Protein AF-A0A1X7SV12-F1 (afdb_monomer)

Organism: Amphimedon queenslandica (NCBI:txid400682)

Radius of gyration: 19.47 Å; Cα contacts (8 Å, |Δi|>4): 128; chains: 1; bounding box: 38×28×56 Å

Nearest PDB structures (foldseek):
  2gbt-assembly2_C  TM=2.171E-01  e=9.026E+00  Homo sapiens

pLDDT: mean 75.57, std 12.04, range [48.62, 90.81]

Mean predicted aligned error: 11.46 Å

Structure (mmCIF, N/CA/C/O backbone):
data_AF-A0A1X7SV12-F1
#
_entry.id   AF-A0A1X7SV12-F1
#
loop_
_atom_site.group_PDB
_atom_site.id
_atom_site.type_symbol
_atom_site.label_atom_id
_atom_site.label_alt_id
_atom_site.label_comp_id
_atom_site.label_asym_id
_atom_site.label_entity_id
_atom_site.label_seq_id
_atom_site.pdbx_PDB_ins_code
_atom_site.Cartn_x
_atom_site.Cartn_y
_atom_site.Cartn_z
_atom_site.occupancy
_atom_site.B_iso_or_equiv
_atom_site.auth_seq_id
_atom_site.auth_comp_id
_atom_site.auth_asym_id
_atom_site.auth_atom_id
_atom_site.pdbx_PDB_model_num
ATOM 1 N N . MET A 1 1 ? -23.144 17.993 41.058 1.00 57.25 1 MET A N 1
ATOM 2 C CA . MET A 1 1 ? -22.902 17.543 39.668 1.00 57.25 1 MET A CA 1
ATOM 3 C C . MET A 1 1 ? -24.248 17.331 39.000 1.00 57.25 1 MET A C 1
ATOM 5 O O . MET A 1 1 ? -24.989 16.449 39.417 1.00 57.25 1 MET A O 1
ATOM 9 N N . THR A 1 2 ? -24.616 18.206 38.066 1.00 66.50 2 THR A N 1
ATOM 10 C CA . THR A 1 2 ? -25.939 18.210 37.420 1.00 66.50 2 THR A CA 1
ATOM 11 C C . THR A 1 2 ? -25.989 17.168 36.298 1.00 66.50 2 THR A C 1
ATOM 13 O O . THR A 1 2 ? -24.971 16.872 35.675 1.00 66.50 2 THR A O 1
ATOM 16 N N . SER A 1 3 ? -27.169 16.594 36.039 1.00 67.19 3 SER A N 1
ATOM 17 C CA . SER A 1 3 ? -27.399 15.565 35.003 1.00 67.19 3 SER A CA 1
ATOM 18 C C . SER A 1 3 ? -26.821 15.950 33.627 1.00 67.19 3 SER A C 1
ATOM 20 O O . SER A 1 3 ? -26.246 15.122 32.923 1.00 67.19 3 SER A O 1
ATOM 22 N N . PHE A 1 4 ? -26.859 17.246 33.307 1.00 66.62 4 PHE A N 1
ATOM 23 C CA . PHE A 1 4 ? -26.291 17.827 32.091 1.00 66.62 4 PHE A CA 1
ATOM 24 C C . PHE A 1 4 ? -24.790 17.562 31.915 1.00 66.62 4 PHE A C 1
ATOM 26 O O . PHE A 1 4 ? -24.347 17.236 30.817 1.00 66.62 4 PHE A O 1
ATOM 33 N N . GLN A 1 5 ? -24.001 17.640 32.991 1.00 66.19 5 GLN A N 1
ATOM 34 C CA . GLN A 1 5 ? -22.553 17.412 32.918 1.00 66.19 5 GLN A CA 1
ATOM 35 C C . GLN A 1 5 ? -22.221 15.958 32.556 1.00 66.19 5 GLN A C 1
ATOM 37 O O . GLN A 1 5 ? -21.263 15.708 31.830 1.00 66.19 5 GLN A O 1
ATOM 42 N N . ARG A 1 6 ? -23.037 14.997 33.011 1.00 67.31 6 ARG A N 1
ATOM 43 C CA . ARG A 1 6 ? -22.870 13.575 32.669 1.00 67.31 6 ARG A CA 1
ATOM 44 C C . ARG A 1 6 ? -23.163 13.315 31.195 1.00 67.31 6 ARG A C 1
ATOM 46 O O . ARG A 1 6 ? -22.450 12.546 30.564 1.00 67.31 6 ARG A O 1
ATOM 53 N N . MET A 1 7 ? -24.168 13.989 30.642 1.00 71.38 7 MET A N 1
ATOM 54 C CA . MET A 1 7 ? -24.547 13.838 29.237 1.00 71.38 7 MET A CA 1
ATOM 55 C C . MET A 1 7 ? -23.461 14.372 28.290 1.00 71.38 7 MET A C 1
ATOM 57 O O . MET A 1 7 ? -23.112 13.713 27.314 1.00 71.38 7 MET A O 1
ATOM 61 N N . VAL A 1 8 ? -22.865 15.521 28.628 1.00 67.44 8 VAL A N 1
ATOM 62 C CA . VAL A 1 8 ? -21.766 16.121 27.851 1.00 67.44 8 VAL A CA 1
ATOM 63 C C . VAL A 1 8 ? -20.506 15.252 27.890 1.00 67.44 8 VAL A C 1
ATOM 65 O O . VAL A 1 8 ? -19.860 15.073 26.862 1.00 67.44 8 VAL A O 1
ATOM 68 N N . LEU A 1 9 ? -20.182 14.658 29.044 1.00 66.19 9 LEU A N 1
ATOM 69 C CA . LEU A 1 9 ? -19.036 13.751 29.178 1.00 66.19 9 LEU A CA 1
ATOM 70 C C . LEU A 1 9 ? -19.181 12.490 28.318 1.00 66.19 9 LEU A C 1
ATOM 72 O O . LEU A 1 9 ? -18.217 12.075 27.679 1.00 66.19 9 LEU A O 1
ATOM 76 N N . VAL A 1 10 ? -20.381 11.906 28.263 1.00 68.88 10 VAL A N 1
ATOM 77 C CA . VAL A 1 10 ? -20.648 10.722 27.431 1.00 68.88 10 VAL A CA 1
ATOM 78 C C . VAL A 1 10 ? -20.535 11.062 25.944 1.00 68.88 10 VAL A C 1
ATOM 80 O O . VAL A 1 10 ? -19.898 10.322 25.199 1.00 68.88 10 VAL A O 1
ATOM 83 N N . ALA A 1 11 ? -21.085 12.202 25.515 1.00 64.31 11 ALA A N 1
ATOM 84 C CA . ALA A 1 11 ? -20.969 12.647 24.128 1.00 64.31 11 ALA A CA 1
ATOM 85 C C . ALA A 1 11 ? -19.505 12.910 23.730 1.00 64.31 11 ALA A C 1
ATOM 87 O O . ALA A 1 11 ? -19.056 12.426 22.694 1.00 64.31 11 ALA A O 1
ATOM 88 N N . ALA A 1 12 ? -18.735 13.609 24.570 1.00 62.06 12 ALA A N 1
ATOM 89 C CA . ALA A 1 12 ? -17.323 13.890 24.308 1.00 62.06 12 ALA A CA 1
ATOM 90 C C . ALA A 1 12 ? -16.467 12.611 24.225 1.00 62.06 12 ALA A C 1
ATOM 92 O O . ALA A 1 12 ? -15.604 12.505 23.355 1.00 62.06 12 ALA A O 1
ATOM 93 N N . ALA A 1 13 ? -16.733 11.621 25.085 1.00 61.97 13 ALA A N 1
ATOM 94 C CA . ALA A 1 13 ? -16.046 10.332 25.043 1.00 61.97 13 ALA A CA 1
ATOM 95 C C . ALA A 1 13 ? -16.339 9.561 23.744 1.00 61.97 13 ALA A C 1
ATOM 97 O O . ALA A 1 13 ? -15.423 9.006 23.143 1.00 61.97 13 ALA A O 1
ATOM 98 N N . LEU A 1 14 ? -17.590 9.570 23.274 1.00 60.34 14 LEU A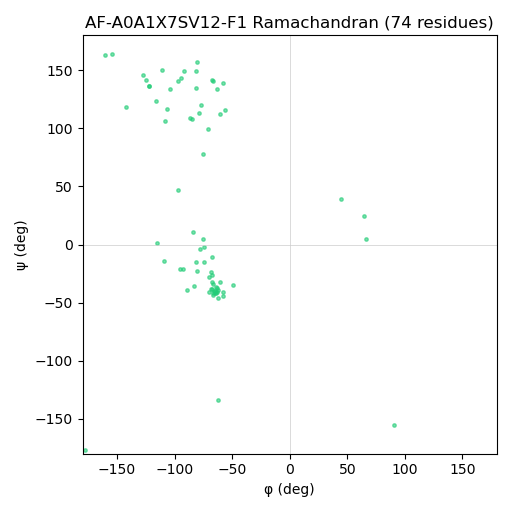 N 1
ATOM 99 C CA . LEU A 1 14 ? -17.976 8.911 22.022 1.00 60.34 14 LEU A CA 1
ATOM 100 C C . LEU A 1 14 ? -17.301 9.553 20.801 1.00 60.34 14 LEU A C 1
ATOM 102 O O . LEU A 1 14 ? -16.795 8.829 19.946 1.00 60.34 14 LEU A O 1
ATOM 106 N N . PHE A 1 15 ? -17.220 10.887 20.751 1.00 58.34 15 PHE A N 1
ATOM 107 C CA . PHE A 1 15 ? -16.552 11.597 19.654 1.00 58.34 15 PHE A CA 1
ATOM 108 C C . PHE A 1 15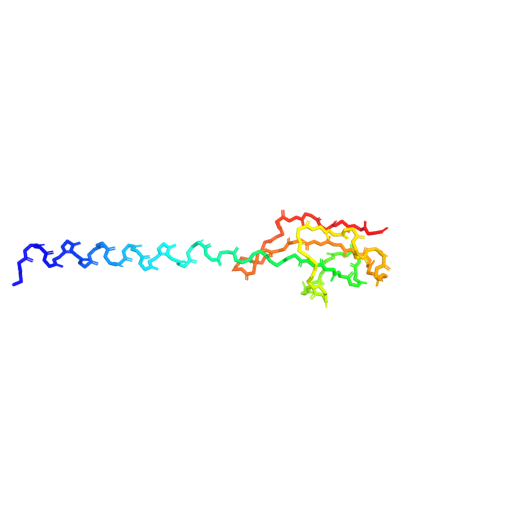 ? -15.045 11.317 19.585 1.00 58.34 15 PHE A C 1
ATOM 110 O O . PHE A 1 15 ? -14.516 11.117 18.490 1.00 58.34 15 PHE A O 1
ATOM 117 N N . MET A 1 16 ? -14.360 11.252 20.734 1.00 57.28 16 MET A N 1
ATOM 118 C CA . MET A 1 16 ? -12.934 10.902 20.763 1.00 57.28 16 MET A CA 1
ATOM 119 C C . MET A 1 16 ? -12.677 9.484 20.240 1.00 57.28 16 MET A C 1
ATOM 121 O O . MET A 1 16 ? -11.707 9.266 19.524 1.00 57.28 16 MET A O 1
ATOM 125 N N . ILE A 1 17 ? -13.560 8.525 20.536 1.00 56.59 17 ILE A N 1
ATOM 126 C CA . ILE A 1 17 ? -13.393 7.139 20.074 1.00 56.59 17 ILE A CA 1
ATOM 127 C C . ILE A 1 17 ? -13.618 7.036 18.560 1.00 56.59 17 ILE A C 1
ATOM 129 O O . ILE A 1 17 ? -12.862 6.354 17.875 1.00 56.59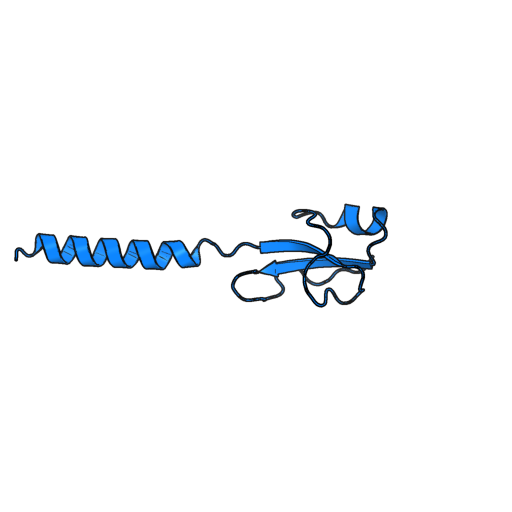 17 ILE A O 1
ATOM 133 N N . THR A 1 18 ? -14.618 7.735 18.014 1.00 52.88 18 THR A N 1
ATOM 134 C CA . THR A 1 18 ? -14.916 7.676 16.573 1.00 52.88 18 THR A CA 1
ATOM 135 C C . THR A 1 18 ? -13.866 8.359 15.702 1.00 52.88 18 THR A C 1
ATOM 137 O O . THR A 1 18 ? -13.678 7.949 14.560 1.00 52.88 18 THR A O 1
ATOM 140 N N . ALA A 1 19 ? -13.156 9.363 16.228 1.00 52.28 19 ALA A N 1
ATOM 141 C CA . ALA A 1 19 ? -12.102 10.051 15.483 1.00 52.28 19 ALA A CA 1
ATOM 142 C C . ALA A 1 19 ? -10.936 9.112 15.130 1.00 52.28 19 ALA A C 1
ATOM 144 O O . ALA A 1 19 ? -10.412 9.179 14.026 1.00 52.28 19 ALA A O 1
ATOM 145 N N . HIS A 1 20 ? -10.586 8.180 16.021 1.00 50.53 20 HIS A N 1
ATOM 146 C CA . HIS A 1 20 ? -9.509 7.215 15.778 1.00 50.53 20 HIS A CA 1
ATOM 147 C C . HIS A 1 20 ? -9.871 6.103 14.785 1.00 50.53 20 HIS A C 1
ATOM 149 O O . HIS A 1 20 ? -8.982 5.407 14.312 1.00 50.53 20 HIS A O 1
ATOM 155 N N . VAL A 1 21 ? -11.157 5.914 14.473 1.00 50.16 21 VAL A N 1
ATOM 156 C CA . VAL A 1 21 ? -11.614 4.873 13.533 1.00 50.16 21 VAL A CA 1
ATOM 157 C C . VAL A 1 21 ? -11.733 5.416 12.105 1.00 50.16 21 VAL A C 1
ATOM 159 O O . VAL A 1 21 ? -11.698 4.647 11.151 1.00 50.16 21 VAL A O 1
ATOM 162 N N . ALA A 1 22 ? -11.859 6.736 11.940 1.00 50.19 22 ALA A N 1
ATOM 163 C CA . ALA A 1 22 ? -11.961 7.368 10.625 1.00 50.19 22 ALA A CA 1
ATOM 164 C C . ALA A 1 22 ? -10.601 7.563 9.929 1.00 50.19 22 ALA A C 1
ATOM 166 O O . ALA A 1 22 ? -10.573 7.787 8.722 1.00 50.19 22 ALA A O 1
ATOM 167 N N . ASP A 1 23 ? -9.496 7.449 10.666 1.00 48.62 23 ASP A N 1
ATOM 168 C CA . ASP A 1 23 ? -8.134 7.653 10.162 1.00 48.62 23 ASP A CA 1
ATOM 169 C C . ASP A 1 23 ? -7.466 6.317 9.796 1.00 48.62 23 ASP A C 1
ATOM 171 O O . ASP A 1 23 ? -6.345 5.997 10.184 1.00 48.62 23 ASP A O 1
ATOM 175 N N . ALA A 1 24 ? -8.200 5.472 9.073 1.00 55.97 24 ALA A N 1
ATOM 176 C CA . ALA A 1 24 ? -7.605 4.340 8.381 1.00 55.97 24 ALA A CA 1
ATOM 177 C C . ALA A 1 24 ? -6.878 4.885 7.141 1.00 55.97 24 ALA A C 1
ATOM 179 O O . ALA A 1 24 ? -7.414 4.871 6.031 1.00 55.97 24 ALA A O 1
ATOM 180 N N . GLU A 1 25 ? -5.686 5.454 7.342 1.00 70.50 25 GLU A N 1
ATOM 181 C CA . GLU A 1 25 ? -4.830 5.899 6.242 1.00 70.50 25 GLU A CA 1
ATOM 182 C C . GLU A 1 25 ? -4.492 4.686 5.369 1.00 70.50 25 GLU A C 1
ATOM 184 O O . GLU A 1 25 ? -3.820 3.748 5.795 1.00 70.50 25 GLU A O 1
ATOM 189 N N . VAL A 1 26 ? -5.012 4.670 4.143 1.00 79.25 26 VAL A N 1
ATOM 190 C CA . VAL A 1 26 ? -4.670 3.648 3.155 1.00 79.25 26 VAL A CA 1
ATOM 191 C C . VAL A 1 26 ? -3.413 4.106 2.429 1.00 79.25 26 VAL A C 1
ATOM 193 O O . VAL A 1 26 ? -3.451 5.026 1.612 1.00 79.25 26 VAL A O 1
ATOM 196 N N . GLU A 1 27 ? -2.300 3.432 2.691 1.00 83.62 27 GLU A N 1
ATOM 197 C CA . GLU A 1 27 ? -1.057 3.617 1.957 1.00 83.62 27 GLU A CA 1
ATOM 198 C C . GLU A 1 27 ? -1.062 2.762 0.689 1.00 83.62 27 GLU A C 1
ATOM 200 O O . GLU A 1 27 ? -0.931 1.533 0.712 1.00 83.62 27 GLU A O 1
ATOM 205 N N . CYS A 1 28 ? -1.204 3.437 -0.447 1.00 85.06 28 CYS A N 1
ATOM 206 C CA . CYS A 1 28 ? -0.989 2.859 -1.764 1.00 85.06 28 CYS A CA 1
ATOM 207 C C . CYS A 1 28 ? 0.420 3.179 -2.260 1.00 85.06 28 CYS A C 1
ATOM 209 O O . CYS A 1 28 ? 0.925 4.290 -2.084 1.00 85.06 28 CYS A O 1
ATOM 211 N N . GLY A 1 29 ? 1.055 2.212 -2.918 1.00 89.88 29 GLY A N 1
ATOM 212 C CA .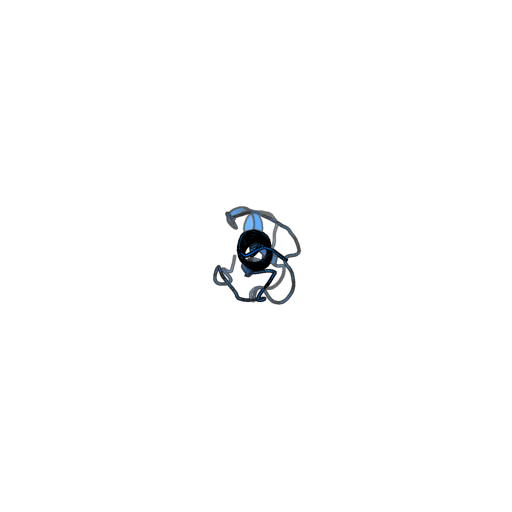 GLY A 1 29 ? 2.345 2.476 -3.530 1.00 89.88 29 GLY A CA 1
ATOM 213 C C . GLY A 1 29 ? 2.959 1.319 -4.300 1.00 89.88 29 GLY A C 1
ATOM 214 O O . GLY A 1 29 ? 2.371 0.250 -4.481 1.00 89.88 29 GLY A O 1
ATOM 215 N N . CYS A 1 30 ? 4.165 1.580 -4.790 1.00 90.38 30 CYS A N 1
ATOM 216 C CA . CYS A 1 30 ? 4.950 0.675 -5.607 1.00 90.38 30 CYS A CA 1
ATOM 217 C C . CYS A 1 30 ? 5.925 -0.148 -4.766 1.00 90.38 30 CYS A C 1
ATOM 219 O O . CYS A 1 30 ? 6.558 0.357 -3.836 1.00 90.38 30 CYS A O 1
ATOM 221 N N . PHE A 1 31 ? 6.113 -1.401 -5.167 1.00 88.94 31 PHE A N 1
ATOM 222 C CA . PHE A 1 31 ? 7.004 -2.353 -4.518 1.00 88.94 31 PHE A CA 1
ATOM 223 C C . PHE A 1 31 ? 8.042 -2.865 -5.521 1.00 88.94 31 PHE A C 1
ATOM 225 O O . PHE A 1 31 ? 7.702 -3.231 -6.651 1.00 88.94 31 PHE A O 1
ATOM 232 N N . ARG A 1 32 ? 9.322 -2.959 -5.126 1.00 88.94 32 ARG A N 1
ATOM 233 C CA . ARG A 1 32 ? 10.338 -3.642 -5.956 1.00 88.94 32 ARG A CA 1
ATOM 234 C C . ARG A 1 32 ? 10.225 -5.158 -5.939 1.00 88.94 32 ARG A C 1
ATOM 236 O O . ARG A 1 32 ? 11.000 -5.822 -6.615 1.00 88.94 32 ARG A O 1
ATOM 243 N N . ASN A 1 33 ? 9.300 -5.725 -5.174 1.00 86.25 33 ASN A N 1
ATOM 244 C CA . ASN A 1 33 ? 9.022 -7.154 -5.192 1.00 86.25 33 ASN A CA 1
ATOM 245 C C . ASN A 1 33 ? 7.641 -7.419 -5.801 1.00 86.25 33 ASN A C 1
ATOM 247 O O . ASN A 1 33 ? 6.727 -6.615 -5.661 1.00 86.25 33 ASN A O 1
ATOM 251 N N . GLY A 1 34 ? 7.475 -8.576 -6.441 1.00 84.50 34 GLY A N 1
ATOM 252 C CA . GLY A 1 34 ? 6.198 -8.982 -7.040 1.00 84.50 34 GLY A CA 1
ATOM 253 C C . GLY A 1 34 ? 5.136 -9.443 -6.034 1.00 84.50 34 GLY A C 1
ATOM 254 O O . GLY A 1 34 ? 4.105 -9.966 -6.439 1.00 84.50 34 GLY A O 1
ATOM 255 N N . ARG A 1 35 ? 5.408 -9.342 -4.725 1.00 85.06 35 ARG A N 1
ATOM 256 C CA . ARG A 1 35 ? 4.549 -9.865 -3.647 1.00 85.06 35 ARG A CA 1
ATOM 257 C C . ARG A 1 35 ? 3.968 -8.766 -2.755 1.00 85.06 35 ARG A C 1
ATOM 259 O O . ARG A 1 35 ? 3.290 -9.090 -1.786 1.00 85.06 35 ARG A O 1
ATOM 266 N N . CYS A 1 36 ? 4.270 -7.501 -3.050 1.00 84.12 36 CYS A N 1
ATOM 267 C CA . CYS A 1 36 ? 3.960 -6.337 -2.221 1.00 84.12 36 CYS A CA 1
ATOM 268 C C . CYS A 1 36 ? 4.279 -6.566 -0.734 1.00 84.12 36 CYS A C 1
ATOM 270 O O . CYS A 1 36 ? 3.521 -6.201 0.165 1.00 84.12 36 CYS A O 1
ATOM 272 N N . ALA A 1 37 ? 5.398 -7.248 -0.479 1.00 80.44 37 ALA A N 1
ATOM 273 C CA . ALA A 1 37 ? 5.870 -7.527 0.865 1.00 80.44 37 ALA A CA 1
ATOM 274 C C . ALA A 1 37 ? 6.615 -6.302 1.410 1.00 80.44 37 ALA A C 1
ATOM 276 O O . ALA A 1 37 ? 7.472 -5.751 0.720 1.00 80.44 37 ALA A O 1
ATOM 277 N N . GLY A 1 38 ? 6.324 -5.922 2.654 1.00 78.19 38 GLY A N 1
ATOM 278 C CA . GLY A 1 38 ? 6.918 -4.752 3.305 1.00 78.19 38 GLY A CA 1
ATOM 279 C C . GLY A 1 38 ? 6.114 -3.468 3.098 1.00 78.19 38 GLY A C 1
ATOM 280 O O . GLY A 1 38 ? 4.898 -3.528 2.903 1.00 78.19 38 GLY A O 1
ATOM 281 N N . LEU A 1 39 ? 6.810 -2.333 3.192 1.00 79.31 39 LEU A N 1
ATOM 282 C CA . LEU A 1 39 ? 6.278 -0.988 2.963 1.00 79.31 39 LEU A CA 1
ATOM 283 C C . LEU A 1 39 ? 6.469 -0.582 1.492 1.00 79.31 39 LEU A C 1
ATOM 285 O O . LEU A 1 39 ? 7.437 -1.033 0.868 1.00 79.31 39 LEU A O 1
ATOM 289 N N . PRO A 1 40 ? 5.577 0.251 0.933 1.00 81.25 40 PRO A N 1
ATOM 290 C CA . PRO A 1 40 ? 5.755 0.785 -0.408 1.00 81.25 40 PRO A CA 1
ATOM 291 C C . PRO A 1 40 ? 7.007 1.668 -0.467 1.00 81.25 40 PRO A C 1
ATOM 293 O O . PRO A 1 40 ? 7.232 2.527 0.380 1.00 81.25 40 PRO A O 1
ATOM 296 N N . GLU A 1 41 ? 7.826 1.475 -1.495 1.00 86.75 41 GLU A N 1
ATOM 297 C CA . GLU A 1 41 ? 9.022 2.298 -1.719 1.00 86.75 41 GLU A CA 1
ATOM 298 C C . GLU A 1 41 ? 8.688 3.634 -2.377 1.00 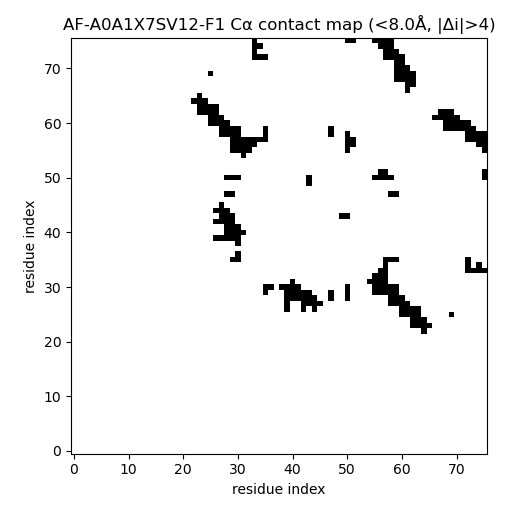86.75 41 GLU A C 1
ATOM 300 O O . GLU A 1 41 ? 9.462 4.589 -2.302 1.00 86.75 41 GLU A O 1
ATOM 305 N N . HIS A 1 42 ? 7.545 3.693 -3.058 1.00 85.25 42 HIS A N 1
ATOM 306 C CA . HIS A 1 42 ? 7.085 4.898 -3.717 1.00 85.25 42 HIS A CA 1
ATOM 307 C C . HIS A 1 42 ? 5.575 5.036 -3.580 1.00 85.25 42 HIS A C 1
ATOM 309 O O . HIS A 1 42 ? 4.830 4.193 -4.077 1.00 85.25 42 HIS A O 1
ATOM 315 N N . GLY A 1 43 ? 5.131 6.106 -2.921 1.00 81.44 43 GLY A N 1
ATOM 316 C CA . GLY A 1 43 ? 3.722 6.468 -2.849 1.00 81.44 43 GLY A CA 1
ATOM 317 C C . GLY A 1 43 ? 3.248 6.969 -4.207 1.00 81.44 43 GLY A C 1
ATOM 318 O O . GLY A 1 43 ? 3.482 8.117 -4.575 1.00 81.44 43 GLY A O 1
ATOM 319 N N . VAL A 1 44 ? 2.587 6.098 -4.957 1.00 76.31 44 VAL A N 1
ATOM 320 C CA . VAL A 1 44 ? 1.691 6.500 -6.040 1.00 76.31 44 VAL A CA 1
ATOM 321 C C . VAL A 1 44 ? 0.300 6.301 -5.474 1.00 76.31 44 VAL A C 1
ATOM 323 O O . VAL A 1 44 ? 0.086 5.294 -4.812 1.00 76.31 44 VAL A O 1
ATOM 326 N N . GLY A 1 45 ? -0.602 7.268 -5.638 1.00 74.38 45 GLY A N 1
ATOM 327 C CA . GLY A 1 45 ? -1.918 7.231 -4.995 1.00 74.38 45 GLY A CA 1
ATOM 328 C C . GLY A 1 45 ? -2.803 6.043 -5.438 1.00 74.38 45 GLY A C 1
ATOM 329 O O . GLY A 1 45 ? -2.369 4.894 -5.513 1.00 74.38 45 GLY A O 1
ATOM 330 N N . PRO A 1 46 ? -4.083 6.258 -5.761 1.00 70.44 46 PRO A N 1
ATOM 331 C CA . PRO A 1 46 ? -4.967 5.143 -6.117 1.00 70.44 46 PRO A CA 1
ATOM 332 C C . PRO A 1 46 ? -4.602 4.460 -7.451 1.00 70.44 46 PRO A C 1
ATOM 334 O O . PRO A 1 46 ? -5.122 3.390 -7.752 1.00 70.44 46 PRO A O 1
ATOM 337 N N . ASP A 1 47 ? -3.706 5.049 -8.251 1.00 77.19 47 ASP A N 1
ATOM 338 C CA . ASP A 1 47 ? -3.333 4.543 -9.571 1.00 77.19 47 ASP A CA 1
ATOM 339 C C . ASP A 1 47 ? -1.917 3.948 -9.604 1.00 77.19 47 ASP A C 1
ATOM 341 O O . ASP A 1 47 ? -0.906 4.651 -9.660 1.00 77.19 47 ASP A O 1
ATOM 345 N N . GLY A 1 48 ? -1.848 2.617 -9.675 1.00 75.69 48 GLY A N 1
ATOM 346 C CA . GLY A 1 48 ? -0.602 1.846 -9.757 1.00 75.69 48 GLY A CA 1
ATOM 347 C C . GLY A 1 48 ? 0.085 1.794 -11.123 1.00 75.69 48 GLY A C 1
ATOM 348 O O . GLY A 1 48 ? 1.172 1.231 -11.240 1.00 75.69 48 GLY A O 1
ATOM 349 N N . ARG A 1 49 ? -0.506 2.370 -12.180 1.00 81.56 49 ARG A N 1
ATOM 350 C CA . ARG A 1 49 ? 0.028 2.262 -13.559 1.00 81.56 49 ARG A CA 1
ATOM 351 C C . ARG A 1 49 ? 1.431 2.853 -13.702 1.00 81.56 49 ARG A C 1
ATOM 353 O O . ARG A 1 49 ? 2.242 2.357 -14.481 1.00 81.56 49 ARG A O 1
ATOM 360 N N . LEU A 1 50 ? 1.729 3.894 -12.927 1.00 85.56 50 LEU A N 1
ATOM 361 C CA . LEU A 1 50 ? 3.044 4.533 -12.908 1.00 85.56 50 LEU A CA 1
ATOM 362 C C . LEU A 1 50 ? 4.132 3.618 -12.331 1.00 85.56 50 LEU A C 1
ATOM 364 O O . LEU A 1 50 ? 5.284 3.745 -12.740 1.00 85.56 50 LEU A O 1
ATOM 368 N N . CYS A 1 51 ? 3.791 2.658 -11.463 1.00 88.19 51 CYS A N 1
ATOM 369 C CA . CYS A 1 51 ? 4.768 1.738 -10.875 1.00 88.19 51 CYS A CA 1
ATOM 370 C C . CYS A 1 51 ? 5.525 0.946 -11.944 1.00 88.19 51 CYS A C 1
ATOM 372 O O . CYS A 1 51 ? 6.753 0.867 -11.899 1.00 88.19 51 CYS A O 1
ATOM 374 N N . CYS A 1 52 ? 4.811 0.434 -12.948 1.00 85.31 52 CYS A N 1
ATOM 375 C CA . CYS A 1 52 ? 5.415 -0.358 -14.016 1.00 85.31 52 CYS A CA 1
ATOM 376 C C . CYS A 1 52 ? 6.337 0.492 -14.900 1.00 85.31 52 CYS A C 1
ATOM 378 O O . CYS A 1 52 ? 7.425 0.059 -15.277 1.00 85.31 52 CYS A O 1
ATOM 380 N N . HIS A 1 53 ? 5.953 1.744 -15.170 1.00 88.62 53 HIS A N 1
ATOM 381 C CA . HIS A 1 53 ? 6.799 2.693 -15.898 1.00 88.62 53 HIS A CA 1
ATOM 382 C C . HIS A 1 53 ? 8.054 3.098 -15.107 1.00 88.62 53 HIS A C 1
ATOM 384 O O . HIS A 1 53 ? 9.115 3.305 -15.695 1.00 88.62 53 HIS A O 1
ATOM 390 N N . LEU A 1 54 ? 7.957 3.153 -13.777 1.00 87.56 54 LEU A N 1
ATOM 391 C CA . LEU A 1 54 ? 9.053 3.476 -12.860 1.00 87.56 54 LEU A CA 1
ATOM 392 C C . LEU A 1 54 ? 9.947 2.267 -12.511 1.00 87.56 54 LEU A C 1
ATOM 394 O O . LEU A 1 54 ? 10.808 2.378 -11.641 1.00 87.56 54 LEU A O 1
ATOM 398 N N . ARG A 1 55 ? 9.796 1.132 -13.214 1.00 88.62 55 ARG A N 1
ATOM 399 C CA . ARG A 1 55 ? 10.551 -0.124 -13.010 1.00 88.62 55 ARG A CA 1
ATOM 400 C C . ARG A 1 55 ? 10.317 -0.808 -11.657 1.00 88.62 55 ARG A C 1
ATOM 402 O O . ARG A 1 55 ? 11.168 -1.574 -11.203 1.00 88.62 55 ARG A O 1
ATOM 409 N N . PHE A 1 56 ? 9.177 -0.562 -11.021 1.00 90.81 56 PHE A N 1
ATOM 410 C CA . PHE A 1 56 ? 8.723 -1.386 -9.904 1.00 90.81 56 PHE A CA 1
ATOM 411 C C . PHE A 1 56 ? 8.054 -2.662 -10.422 1.00 90.81 56 PHE A C 1
ATOM 413 O O . PHE A 1 56 ? 7.603 -2.717 -11.565 1.00 90.81 56 PHE A O 1
ATOM 420 N N . LEU A 1 57 ? 8.019 -3.697 -9.581 1.00 90.12 57 LEU A N 1
ATOM 421 C CA . LEU A 1 57 ? 7.507 -5.016 -9.964 1.00 90.12 57 LEU A CA 1
ATOM 422 C C . LEU A 1 57 ? 6.042 -5.214 -9.586 1.00 90.12 57 LEU A C 1
ATOM 424 O O . LEU A 1 57 ? 5.392 -6.099 -10.132 1.00 90.12 57 LEU A O 1
ATOM 428 N N . ALA A 1 58 ? 5.525 -4.439 -8.636 1.00 89.62 58 ALA A N 1
ATOM 429 C CA . ALA A 1 58 ? 4.130 -4.533 -8.251 1.00 89.62 58 ALA A CA 1
ATOM 430 C C . ALA A 1 58 ? 3.595 -3.237 -7.648 1.00 89.62 58 ALA A C 1
ATOM 432 O O . ALA A 1 58 ? 4.344 -2.356 -7.216 1.00 89.62 58 ALA A O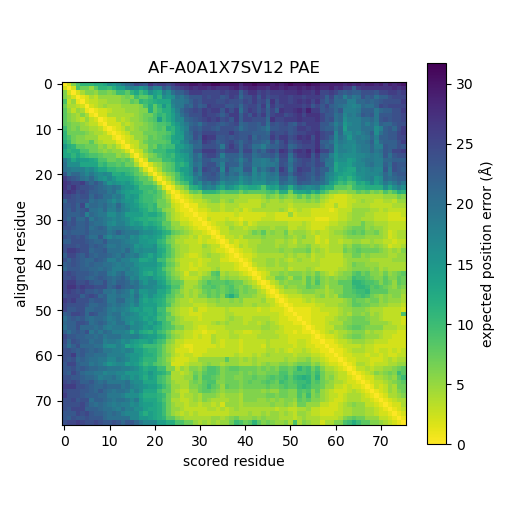 1
ATOM 433 N N . TYR A 1 59 ? 2.272 -3.177 -7.593 1.00 90.06 59 TYR A N 1
ATOM 434 C CA . TYR A 1 59 ? 1.480 -2.157 -6.932 1.00 90.06 59 TYR A CA 1
ATOM 435 C C . TYR A 1 59 ? 0.521 -2.809 -5.936 1.00 90.06 59 TYR A C 1
ATOM 437 O O . TYR A 1 59 ? -0.059 -3.857 -6.223 1.00 90.06 59 TYR A O 1
ATOM 445 N N . GLY A 1 60 ? 0.315 -2.175 -4.786 1.00 88.81 60 GLY A N 1
ATOM 446 C CA . GLY A 1 60 ? -0.691 -2.599 -3.820 1.00 88.81 60 GLY A CA 1
ATOM 447 C C . GLY A 1 60 ? -1.057 -1.478 -2.857 1.00 88.81 60 GLY A C 1
ATOM 448 O O . GLY A 1 60 ? -0.314 -0.506 -2.716 1.00 88.81 60 GLY A O 1
ATOM 449 N N . CYS A 1 61 ? -2.192 -1.642 -2.183 1.00 85.56 61 CYS A N 1
ATOM 450 C CA . CYS A 1 61 ? -2.625 -0.742 -1.119 1.00 85.56 61 CYS A CA 1
ATOM 451 C C . CYS A 1 61 ? -2.833 -1.519 0.166 1.00 85.56 61 CYS A C 1
ATOM 453 O O . CYS A 1 61 ? -3.448 -2.595 0.166 1.00 85.56 61 CYS A O 1
ATOM 455 N N . ARG A 1 62 ? -2.348 -0.952 1.264 1.00 81.88 62 ARG A N 1
ATOM 456 C CA . ARG A 1 62 ? -2.523 -1.503 2.599 1.00 81.88 62 ARG A CA 1
ATOM 457 C C . ARG A 1 62 ? -3.082 -0.435 3.509 1.00 81.88 62 ARG A C 1
ATOM 459 O O . ARG A 1 62 ? -2.800 0.744 3.362 1.00 81.88 62 ARG A O 1
ATOM 466 N N . ASP A 1 63 ? -3.898 -0.882 4.432 1.00 82.56 63 ASP A N 1
ATOM 467 C CA . ASP A 1 63 ? -4.373 -0.049 5.512 1.00 82.56 63 ASP A CA 1
ATOM 468 C C . ASP A 1 63 ? -3.238 0.078 6.535 1.00 82.56 63 ASP A C 1
ATOM 470 O O . ASP A 1 63 ? -2.756 -0.933 7.053 1.00 82.56 63 ASP A O 1
ATOM 474 N N . SER A 1 64 ? -2.775 1.297 6.797 1.00 73.75 64 SER A N 1
ATOM 475 C CA . SER A 1 64 ? -1.664 1.568 7.715 1.00 73.75 64 SER A CA 1
ATOM 476 C C . SER A 1 64 ? -2.023 1.267 9.169 1.00 73.75 64 SER A C 1
ATOM 478 O O . SER A 1 64 ? -1.140 0.974 9.975 1.00 73.75 64 SER A O 1
ATOM 480 N N . SER A 1 65 ? -3.315 1.284 9.508 1.00 73.81 65 SER A N 1
ATOM 481 C CA . SER A 1 65 ? -3.811 1.042 10.864 1.00 73.81 65 SER A CA 1
ATOM 482 C C . SER A 1 65 ? -3.949 -0.451 11.186 1.00 73.81 65 SER A C 1
ATOM 484 O O . SER A 1 65 ? -3.655 -0.879 12.303 1.00 73.81 65 SER A O 1
ATOM 486 N N . THR A 1 66 ? -4.345 -1.269 10.206 1.00 75.00 66 THR A N 1
ATOM 487 C CA . THR A 1 66 ? -4.580 -2.715 10.392 1.00 75.00 66 THR A CA 1
ATOM 488 C C . THR A 1 66 ? -3.532 -3.602 9.720 1.00 75.00 66 THR A C 1
ATOM 490 O O . THR A 1 66 ? -3.473 -4.805 9.978 1.00 75.00 66 THR A O 1
ATOM 493 N N . GLY A 1 67 ? -2.713 -3.044 8.825 1.00 72.38 67 GLY A N 1
ATOM 494 C CA . GLY A 1 67 ? -1.804 -3.789 7.953 1.00 72.38 67 GLY A CA 1
ATOM 495 C C . GLY A 1 67 ? -2.520 -4.662 6.914 1.00 72.38 67 GLY A C 1
ATOM 496 O O . GLY A 1 67 ? -1.855 -5.423 6.190 1.00 72.38 67 GLY A O 1
ATOM 497 N N . ALA A 1 68 ? -3.855 -4.584 6.843 1.00 75.31 68 ALA A N 1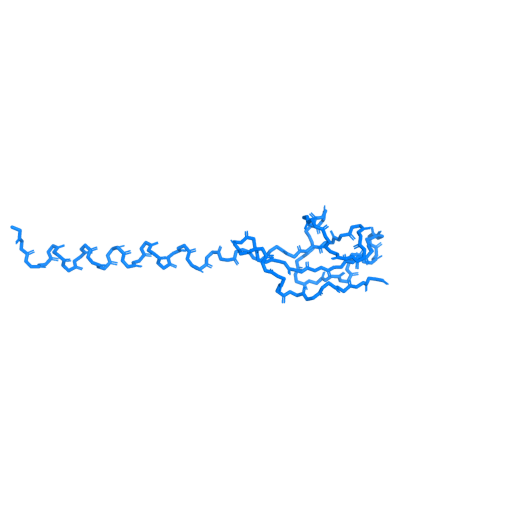
ATOM 498 C CA . ALA A 1 68 ? -4.674 -5.360 5.929 1.00 75.31 68 ALA A CA 1
ATOM 499 C C . ALA A 1 68 ? -4.417 -4.924 4.485 1.00 75.31 68 ALA A C 1
ATOM 501 O O . ALA A 1 68 ? -4.233 -3.746 4.189 1.00 75.31 68 ALA A O 1
ATOM 502 N N . VAL A 1 69 ? -4.389 -5.890 3.571 1.00 75.62 69 VAL A N 1
ATOM 503 C CA . VAL A 1 69 ? -4.281 -5.608 2.138 1.00 75.62 69 VAL A CA 1
ATOM 504 C C . VAL A 1 69 ? -5.663 -5.191 1.643 1.00 75.62 69 VAL A C 1
ATOM 506 O O . VAL A 1 69 ? -6.585 -6.002 1.647 1.00 75.62 69 VAL A O 1
ATOM 509 N N . VAL A 1 70 ? -5.798 -3.928 1.239 1.00 80.88 70 VAL A N 1
ATOM 510 C CA . VAL A 1 70 ? -7.059 -3.348 0.745 1.00 80.88 70 VAL A CA 1
ATOM 511 C C . VAL A 1 70 ? -7.175 -3.545 -0.763 1.00 80.88 70 VAL A C 1
ATOM 513 O O . VAL A 1 70 ? -8.242 -3.878 -1.273 1.00 80.88 70 VAL A O 1
ATOM 516 N N . VAL A 1 71 ? -6.055 -3.393 -1.475 1.00 81.69 71 VAL A N 1
ATOM 517 C CA . VAL A 1 71 ? -5.960 -3.671 -2.911 1.00 81.69 71 VAL A CA 1
ATOM 518 C C . VAL A 1 71 ? -4.981 -4.820 -3.110 1.00 81.69 71 VAL A C 1
ATOM 520 O O . VAL A 1 71 ? -3.835 -4.712 -2.659 1.00 81.69 71 VAL A O 1
ATOM 523 N N . PRO A 1 72 ? -5.403 -5.918 -3.765 1.00 82.25 72 PRO A N 1
ATOM 524 C CA . PRO A 1 72 ? -4.536 -7.060 -3.990 1.00 82.25 72 PRO A CA 1
ATOM 525 C C . PRO A 1 72 ? -3.294 -6.638 -4.769 1.00 82.25 72 PRO A C 1
ATOM 527 O O . PRO A 1 72 ? -3.363 -5.849 -5.715 1.00 82.25 72 PRO A O 1
ATOM 530 N N . CYS A 1 73 ? -2.156 -7.195 -4.359 1.00 85.25 73 CYS A N 1
ATOM 531 C CA . CYS A 1 73 ? -0.889 -6.942 -5.019 1.00 85.25 73 CYS A CA 1
ATOM 532 C C . CYS A 1 73 ? -0.993 -7.307 -6.499 1.00 85.25 73 CYS A C 1
ATOM 534 O O . CYS A 1 73 ? -1.209 -8.469 -6.848 1.00 85.25 73 CYS A O 1
ATOM 536 N N . THR A 1 74 ? -0.850 -6.307 -7.356 1.00 87.25 74 THR A N 1
ATOM 537 C CA . THR A 1 74 ? -0.908 -6.463 -8.801 1.00 87.25 74 THR A CA 1
ATOM 538 C C . THR A 1 74 ? 0.498 -6.330 -9.341 1.00 87.25 74 THR A C 1
ATOM 540 O O . THR A 1 74 ? 1.137 -5.288 -9.183 1.00 87.25 74 THR A O 1
ATOM 543 N N . SER A 1 75 ? 0.991 -7.406 -9.942 1.00 86.12 75 SER A N 1
ATOM 544 C CA . SER A 1 75 ? 2.271 -7.400 -10.636 1.00 86.12 75 SER A CA 1
ATOM 545 C C . SER A 1 75 ? 2.191 -6.498 -11.861 1.00 86.12 75 SER A C 1
ATOM 547 O O . SER A 1 75 ? 1.185 -6.489 -12.575 1.00 86.12 75 SE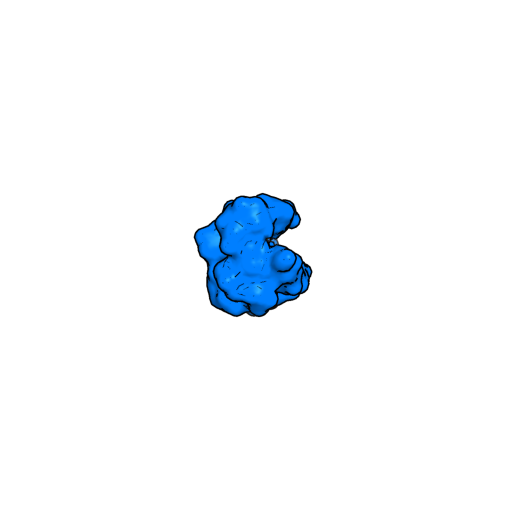R A O 1
ATOM 549 N N . CYS A 1 76 ? 3.273 -5.770 -12.090 1.00 79.50 76 CYS A N 1
ATOM 550 C CA . CYS A 1 76 ? 3.684 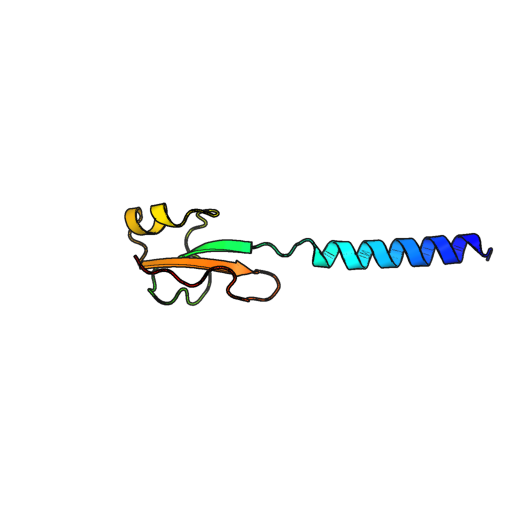-5.417 -13.435 1.00 79.50 76 CYS A CA 1
ATOM 551 C C . CYS A 1 76 ? 4.250 -6.688 -14.107 1.00 79.50 76 CYS A C 1
ATOM 553 O O . CYS A 1 76 ? 4.137 -6.775 -15.341 1.00 79.50 76 CYS A O 1
#

Solvent-accessible surface area (backbone atoms only — not comparable to full-atom values): 4344 Å² total; per-residue (Å²): 138,59,74,67,61,58,54,54,53,54,53,54,54,52,53,60,58,53,57,70,68,72,62,61,50,65,51,30,16,21,16,85,40,68,70,51,72,82,75,59,80,40,82,36,64,99,58,53,72,58,24,49,78,72,72,24,32,10,22,33,25,28,27,70,75,76,68,45,75,74,37,76,61,40,63,96

Secondary structure (DSSP, 8-state):
--HHHHHHHHHHHHHHHHHHHH---EEEEEESSTT--SS-SB---S-THHHHHTT-SEEEEEETTT--EEEEEEE-

Sequence (76 aa):
MTSFQRMVLVAAALFMITAHVADAEVECGCFRNGRCAGLPEHGVGPDGRLCCHLRFLAYGCRDSSTGAVVVPCTSC

Foldseek 3Di:
DDPVVVVVVVVVVVVVVVVVVVPQDKFKAFAQDQQCPDHHPGGDDPDCPVNVVVNGFWIFIARPVPRHTPGGIDGD